Protein AF-A0A4U0WT32-F1 (afdb_monomer_lite)

Organism: NCBI:txid331657

Secondary structure (DSSP, 8-state):
------PPP-GGGHHHHHHHHHHHHH-TTS---HHHHHHHHHHHHHH-STTHHHHHHHHHHT-SS---SHHHHHHHTSGGG-HHHHHTS-HHHHHHHHHHHHHHHHHHHHTT-HHHHHHHHHHHHHH-TTTTT-S-----------------SSTTTHHHHHHHHHHHHHHTTS--

Sequence (176 aa):
MPKELAQPFLPGCYAGGMYLTRQLTQEASHSRNPALFDHFVASVPAWTTSKVDLTKARLLCYHPTNPTAGPALTYLRSPKVSPEAIKALSIKDRRQLAQLCLGTASLLVAQEKYEDATWTLEFARDRFPEDLGLVRPVLSTGGNERPERRSSAKEAGLAEDEELNNLRLLDGLSLG

Radius of gyration: 26.21 Å; chains: 1; bounding box: 62×66×56 Å

Foldseek 3Di:
DDPPPPQAADQVCQVVLVVVLVCLQPCLDDDDDLVVLVVSLVCQVNHDPPCNLVSNQSSQCSRNPHRDNVSVLVVCPDPCPDLVNLVPDDPVVNLSNLVSLVSSLVSCVVVVVNVSSVVSVVSSCVRPVVSVVVDPPPPPPPDPDDDDDDDPDPPPPPVVVVVVVVVVVVVVPPDD

pLDDT: mean 78.62, std 18.79, range [36.38, 97.5]

Structure (mmCIF, N/CA/C/O backbone):
data_AF-A0A4U0WT32-F1
#
_entry.id   AF-A0A4U0WT32-F1
#
loop_
_atom_site.group_PDB
_atom_site.id
_atom_site.type_symbol
_atom_site.label_atom_id
_atom_site.label_alt_id
_atom_site.label_comp_id
_atom_site.label_asym_id
_atom_site.label_entity_id
_atom_site.label_seq_id
_atom_site.pdbx_PDB_ins_code
_atom_site.Cartn_x
_atom_site.Cartn_y
_atom_site.Cartn_z
_atom_site.occupancy
_atom_site.B_iso_or_equiv
_atom_site.auth_seq_id
_atom_site.auth_comp_id
_atom_site.auth_asym_id
_atom_site.auth_atom_id
_atom_site.pdbx_PDB_model_num
ATOM 1 N N . MET A 1 1 ? 23.653 -21.763 -13.438 1.00 37.53 1 MET A N 1
ATOM 2 C CA . MET A 1 1 ? 23.364 -20.665 -12.493 1.00 37.53 1 MET A CA 1
ATOM 3 C C . MET A 1 1 ? 23.381 -19.357 -13.276 1.00 37.53 1 MET A C 1
ATOM 5 O O . MET A 1 1 ? 24.475 -18.867 -13.544 1.00 37.53 1 MET A O 1
ATOM 9 N N . PRO A 1 2 ? 22.244 -18.835 -13.766 1.00 43.81 2 PRO A N 1
ATOM 10 C CA . PRO A 1 2 ? 22.259 -17.540 -14.432 1.00 43.81 2 PRO A CA 1
ATOM 11 C C . PRO A 1 2 ? 22.506 -16.455 -13.378 1.00 43.81 2 PRO A C 1
ATOM 13 O O . PRO A 1 2 ? 21.836 -16.417 -12.350 1.00 43.81 2 PRO A O 1
ATOM 16 N N . LYS A 1 3 ? 23.517 -15.615 -13.617 1.00 40.00 3 LYS A N 1
ATOM 17 C CA . LYS A 1 3 ? 23.764 -14.404 -12.832 1.00 40.00 3 LYS A CA 1
ATOM 18 C C . LYS A 1 3 ? 22.562 -13.488 -13.030 1.00 40.00 3 LYS A C 1
ATOM 20 O O . LYS A 1 3 ? 22.335 -13.012 -14.139 1.00 40.00 3 LYS A O 1
ATOM 25 N N . GLU A 1 4 ? 21.796 -13.281 -11.969 1.00 43.56 4 GLU A N 1
ATOM 26 C CA . GLU A 1 4 ? 20.757 -12.263 -11.910 1.00 43.56 4 GLU A CA 1
ATOM 27 C C . GLU A 1 4 ? 21.459 -10.908 -12.082 1.00 43.56 4 GLU A C 1
ATOM 29 O O . GLU A 1 4 ? 22.156 -10.424 -11.190 1.00 43.56 4 GLU A O 1
ATOM 34 N N . LEU A 1 5 ? 21.408 -10.363 -13.300 1.00 47.00 5 LEU A N 1
ATOM 35 C CA . LEU A 1 5 ? 21.928 -9.037 -13.607 1.00 47.00 5 LEU A CA 1
ATOM 36 C C . LEU A 1 5 ? 21.091 -8.047 -12.800 1.00 47.00 5 LEU A C 1
ATOM 38 O O . LEU A 1 5 ? 19.961 -7.737 -13.175 1.00 47.00 5 LEU A O 1
ATOM 42 N N . ALA A 1 6 ? 21.636 -7.594 -11.670 1.00 55.03 6 ALA A N 1
ATOM 43 C CA . ALA A 1 6 ? 21.052 -6.521 -10.884 1.00 55.03 6 ALA A CA 1
ATOM 44 C C . ALA A 1 6 ? 20.794 -5.336 -11.823 1.00 55.03 6 ALA A C 1
ATOM 46 O O . ALA A 1 6 ? 21.728 -4.790 -12.417 1.00 55.03 6 ALA A O 1
ATOM 47 N N . GLN A 1 7 ? 19.519 -4.998 -12.022 1.00 59.22 7 GLN A N 1
ATOM 48 C CA . GLN A 1 7 ? 19.139 -3.898 -12.900 1.00 59.22 7 GLN A CA 1
ATOM 49 C C . GLN A 1 7 ? 19.788 -2.605 -12.382 1.00 59.22 7 GLN A C 1
ATOM 51 O O . GLN A 1 7 ? 19.712 -2.336 -11.178 1.00 59.22 7 GLN A O 1
ATOM 56 N N . PRO A 1 8 ? 20.441 -1.810 -13.247 1.00 67.50 8 PRO A N 1
ATOM 57 C CA . PRO A 1 8 ? 21.072 -0.571 -12.819 1.00 67.50 8 PRO A CA 1
ATOM 58 C C . PRO A 1 8 ? 20.010 0.395 -12.286 1.00 67.50 8 PRO A C 1
ATOM 60 O O . PRO A 1 8 ? 18.945 0.556 -12.882 1.00 67.50 8 PRO A O 1
ATOM 63 N N . PHE A 1 9 ? 20.308 1.048 -11.163 1.00 69.00 9 PHE A N 1
ATOM 64 C CA . PHE A 1 9 ? 19.452 2.097 -10.625 1.00 69.00 9 PHE A CA 1
ATOM 65 C C . PHE A 1 9 ? 19.523 3.343 -11.525 1.00 69.00 9 PHE A C 1
ATOM 67 O O . PHE A 1 9 ? 20.593 3.914 -11.732 1.00 69.00 9 PHE A O 1
ATOM 74 N N . LEU A 1 10 ? 18.377 3.762 -12.056 1.00 72.25 10 LEU A N 1
ATOM 75 C CA . LEU A 1 10 ? 18.173 4.894 -12.954 1.00 72.25 10 LEU A CA 1
ATOM 76 C C . LEU A 1 10 ? 17.341 5.975 -12.235 1.00 72.25 10 LEU A C 1
ATOM 78 O O . LEU A 1 10 ? 16.118 6.040 -12.401 1.00 72.25 10 LEU A O 1
ATOM 82 N N . PRO A 1 11 ? 17.971 6.861 -11.440 1.00 62.91 11 PRO A N 1
ATOM 83 C CA . PRO A 1 11 ? 17.259 7.870 -10.649 1.00 62.91 11 PRO A CA 1
ATOM 84 C C . PRO A 1 11 ? 16.442 8.850 -11.504 1.00 62.91 11 PRO A C 1
ATOM 86 O O . PRO A 1 11 ? 15.417 9.357 -11.047 1.00 62.91 11 PRO A O 1
ATOM 89 N N . GLY A 1 12 ? 16.839 9.071 -12.765 1.00 76.38 12 GLY A N 1
ATOM 90 C CA . GLY A 1 12 ? 16.110 9.921 -13.714 1.00 76.38 12 GLY A CA 1
ATOM 91 C C . GLY A 1 12 ? 14.697 9.425 -14.048 1.00 76.38 12 GLY A C 1
ATOM 92 O O . GLY A 1 12 ? 13.872 10.198 -14.526 1.00 76.38 12 GLY A O 1
ATOM 93 N N . CYS A 1 13 ? 14.383 8.161 -13.753 1.00 83.06 13 CYS A N 1
ATOM 94 C CA . CYS A 1 13 ? 13.086 7.559 -14.046 1.00 83.06 13 CYS A CA 1
ATOM 95 C C . CYS A 1 13 ? 12.101 7.610 -12.866 1.00 83.06 13 CYS A C 1
ATOM 97 O O . CYS A 1 13 ? 10.947 7.222 -13.039 1.00 83.06 13 CYS A O 1
ATOM 99 N N . TYR A 1 14 ? 12.501 8.110 -11.686 1.00 87.25 14 TYR A N 1
ATOM 100 C CA . TYR A 1 14 ? 11.659 8.087 -10.479 1.00 87.25 14 TYR A CA 1
ATOM 101 C C . TYR A 1 14 ? 10.303 8.780 -10.679 1.00 87.25 14 TYR A C 1
ATOM 103 O O . TYR A 1 14 ? 9.257 8.216 -10.358 1.00 87.25 14 TYR A O 1
ATOM 111 N N . ALA A 1 15 ? 10.300 9.995 -11.239 1.00 86.31 15 ALA A N 1
ATOM 112 C CA . ALA A 1 15 ? 9.069 10.753 -11.458 1.00 86.31 15 ALA A CA 1
ATOM 113 C C . ALA A 1 15 ? 8.119 10.032 -12.430 1.00 86.31 15 ALA A C 1
ATOM 115 O O . ALA A 1 15 ? 6.920 9.943 -12.161 1.00 86.31 15 ALA A O 1
ATOM 116 N N . GLY A 1 16 ? 8.666 9.463 -13.510 1.00 88.62 16 GLY A N 1
ATOM 117 C CA . GLY A 1 16 ? 7.912 8.664 -14.476 1.00 88.62 16 GLY A CA 1
ATOM 118 C C . GLY A 1 16 ? 7.340 7.390 -13.854 1.00 88.62 16 GLY A C 1
ATOM 119 O O . GLY A 1 16 ? 6.152 7.115 -14.003 1.00 88.62 16 GLY A O 1
ATOM 120 N N . GLY A 1 17 ? 8.141 6.659 -13.075 1.00 88.88 17 GLY A N 1
ATOM 121 C CA . GLY A 1 17 ? 7.694 5.464 -12.356 1.00 88.88 17 GLY A CA 1
ATOM 122 C C . GLY A 1 17 ? 6.575 5.761 -11.353 1.00 88.88 17 GLY A C 1
ATOM 123 O O . GLY A 1 17 ? 5.557 5.066 -11.316 1.00 88.88 17 GLY A O 1
ATOM 124 N N . MET A 1 18 ? 6.692 6.850 -10.591 1.00 88.94 18 MET A N 1
ATOM 125 C CA . MET A 1 18 ? 5.638 7.283 -9.668 1.00 88.94 18 MET A CA 1
ATOM 126 C C . MET A 1 18 ? 4.366 7.729 -10.397 1.00 88.94 18 MET A C 1
ATOM 128 O O . MET A 1 18 ? 3.262 7.430 -9.934 1.00 88.94 18 MET A O 1
ATOM 132 N N . TYR A 1 19 ? 4.503 8.424 -11.530 1.00 89.00 19 TYR A N 1
ATOM 133 C CA . TYR A 1 19 ? 3.375 8.823 -12.369 1.00 89.00 19 TYR A CA 1
ATOM 134 C C . TYR A 1 19 ? 2.625 7.600 -12.908 1.00 89.00 19 TYR A C 1
ATOM 136 O O . TYR A 1 19 ? 1.417 7.490 -12.704 1.00 89.00 19 TYR A O 1
ATOM 144 N N . LEU A 1 20 ? 3.339 6.641 -13.503 1.00 88.88 20 LEU A N 1
ATOM 145 C CA . LEU A 1 20 ? 2.748 5.405 -14.019 1.00 88.88 20 LEU A CA 1
ATOM 146 C C . LEU A 1 20 ? 2.096 4.584 -12.907 1.00 88.88 20 LEU A C 1
ATOM 148 O O . LEU A 1 20 ? 0.970 4.129 -13.070 1.00 88.88 20 LEU A O 1
ATOM 152 N N . THR A 1 21 ? 2.736 4.468 -11.741 1.00 89.75 21 THR A N 1
ATOM 153 C CA . THR A 1 21 ? 2.139 3.792 -10.578 1.00 89.75 21 THR A CA 1
ATOM 154 C C . THR A 1 21 ? 0.812 4.433 -10.181 1.00 89.75 21 THR A C 1
ATOM 156 O O . THR A 1 21 ? -0.162 3.736 -9.896 1.00 89.75 21 THR A O 1
ATOM 159 N N . ARG A 1 22 ? 0.745 5.769 -10.170 1.00 87.38 22 ARG A N 1
ATOM 160 C CA . ARG A 1 22 ? -0.495 6.490 -9.876 1.00 87.38 22 ARG A CA 1
ATOM 161 C C . ARG A 1 22 ? -1.565 6.194 -10.926 1.00 87.38 22 ARG A C 1
ATOM 163 O O . ARG A 1 22 ? -2.668 5.833 -10.534 1.00 87.38 22 ARG A O 1
ATOM 170 N N . GLN A 1 23 ? -1.233 6.283 -12.211 1.00 87.38 23 GLN A N 1
ATOM 171 C CA . GLN A 1 23 ? -2.184 6.017 -13.294 1.00 87.38 23 GLN A CA 1
ATOM 172 C C . GLN A 1 23 ? -2.728 4.587 -13.241 1.00 87.38 23 GLN A C 1
ATOM 174 O O . GLN A 1 23 ? -3.937 4.364 -13.194 1.00 87.38 23 GLN A O 1
ATOM 179 N N . LEU A 1 24 ? -1.833 3.610 -13.096 1.00 86.75 24 LEU A N 1
ATOM 180 C CA . LEU A 1 24 ? -2.180 2.192 -13.015 1.00 86.75 24 LEU A CA 1
ATOM 181 C C . LEU A 1 24 ? -3.034 1.834 -11.788 1.00 86.75 24 LEU A C 1
ATOM 183 O O . LEU A 1 24 ? -3.708 0.806 -11.784 1.00 86.75 24 LEU A O 1
ATOM 187 N N . THR A 1 25 ? -3.043 2.667 -10.750 1.00 83.62 25 THR A N 1
ATOM 188 C CA . THR A 1 25 ? -3.803 2.401 -9.515 1.00 83.62 25 THR A CA 1
ATOM 189 C C . THR A 1 25 ? -5.063 3.257 -9.384 1.00 83.62 25 THR A C 1
ATOM 191 O O . THR A 1 25 ? -5.880 2.979 -8.514 1.00 83.62 25 THR A O 1
ATOM 194 N N . GLN A 1 26 ? -5.243 4.280 -10.229 1.00 79.12 26 GLN A N 1
ATOM 195 C CA . GLN A 1 26 ? -6.429 5.149 -10.234 1.00 79.12 26 GLN A CA 1
ATOM 196 C C . GLN A 1 26 ? -7.387 4.836 -11.390 1.00 79.12 26 GLN A C 1
ATOM 198 O O . GLN A 1 26 ? -8.597 4.909 -11.206 1.00 79.12 26 GLN A O 1
ATOM 203 N N . GLU A 1 27 ? -6.879 4.449 -12.561 1.00 68.50 27 GLU A N 1
ATOM 204 C CA . GLU A 1 27 ? -7.710 4.263 -13.755 1.00 68.50 27 GLU A CA 1
ATOM 205 C C . GLU A 1 27 ? -8.024 2.786 -14.013 1.00 68.50 27 GLU A C 1
ATOM 207 O O . GLU A 1 27 ? -7.357 2.141 -14.818 1.00 68.50 27 GLU A O 1
ATOM 212 N N . ALA A 1 28 ? -9.041 2.222 -13.361 1.00 58.53 28 ALA A N 1
ATOM 213 C CA . ALA A 1 28 ? -9.418 0.805 -13.499 1.00 58.53 28 ALA A CA 1
ATOM 214 C C . ALA A 1 28 ? -9.850 0.366 -14.925 1.00 58.53 28 ALA A C 1
ATOM 216 O O . ALA A 1 28 ? -10.087 -0.816 -15.153 1.00 58.53 28 ALA A O 1
ATOM 217 N N . SER A 1 29 ? -9.940 1.290 -15.886 1.00 54.19 29 SER A N 1
ATOM 218 C CA . SER A 1 29 ? -10.836 1.165 -17.045 1.00 54.19 29 SER A CA 1
ATOM 219 C C . SER A 1 29 ? -10.173 0.864 -18.395 1.00 54.19 29 SER A C 1
ATOM 221 O O . SER A 1 29 ? -10.874 0.791 -19.400 1.00 54.19 29 SER A O 1
ATOM 223 N N . HIS A 1 30 ? -8.851 0.697 -18.467 1.00 58.91 30 HIS A N 1
ATOM 224 C CA . HIS A 1 30 ? -8.161 0.477 -19.746 1.00 58.91 30 HIS A CA 1
ATOM 225 C C . HIS A 1 30 ? -7.730 -0.981 -19.918 1.00 58.91 30 HIS A C 1
ATOM 227 O O . HIS A 1 30 ? -7.259 -1.605 -18.965 1.00 58.91 30 HIS A O 1
ATOM 233 N N . SER A 1 31 ? -7.837 -1.517 -21.142 1.00 59.44 31 SER A N 1
ATOM 234 C CA . SER A 1 31 ? -7.266 -2.824 -21.482 1.00 59.44 31 SER A CA 1
ATOM 235 C C . SER A 1 31 ? -5.748 -2.759 -21.307 1.00 59.44 31 SER A C 1
ATOM 237 O O . SER A 1 31 ? -5.022 -2.221 -22.145 1.00 59.44 31 SER A O 1
ATOM 239 N N . ARG A 1 32 ? -5.256 -3.256 -20.177 1.00 76.06 32 ARG A N 1
ATOM 240 C CA . ARG A 1 32 ? -3.829 -3.265 -19.861 1.00 76.06 32 ARG A CA 1
ATOM 241 C C . ARG A 1 32 ? -3.235 -4.565 -20.356 1.00 76.06 32 ARG A C 1
ATOM 243 O O . ARG A 1 32 ? -3.734 -5.634 -20.019 1.00 76.06 32 ARG A O 1
ATOM 250 N N . ASN A 1 33 ? -2.146 -4.472 -21.108 1.00 86.38 33 ASN A N 1
ATOM 251 C CA . ASN A 1 33 ? -1.347 -5.640 -21.444 1.00 86.38 33 ASN A CA 1
ATOM 252 C C . ASN A 1 33 ? -0.703 -6.191 -20.148 1.00 86.38 33 ASN A C 1
ATOM 254 O O . ASN A 1 33 ? 0.122 -5.483 -19.560 1.00 86.38 33 ASN A O 1
ATOM 258 N N . PRO A 1 34 ? -1.047 -7.415 -19.698 1.00 88.62 34 PRO A N 1
ATOM 259 C CA . PRO A 1 34 ? -0.519 -7.974 -18.452 1.00 88.62 34 PRO A CA 1
ATOM 260 C C . PRO A 1 34 ? 1.007 -8.104 -18.460 1.00 88.62 34 PRO A C 1
ATOM 262 O O . PRO A 1 34 ? 1.649 -7.774 -17.471 1.00 88.62 34 PRO A O 1
ATOM 265 N N . ALA A 1 35 ? 1.610 -8.446 -19.602 1.00 90.31 35 ALA A N 1
ATOM 266 C CA . ALA A 1 35 ? 3.062 -8.587 -19.709 1.00 90.31 35 ALA A CA 1
ATOM 267 C C . ALA A 1 35 ? 3.798 -7.252 -19.498 1.00 90.31 35 ALA A C 1
ATOM 269 O O . ALA A 1 35 ? 4.839 -7.209 -18.846 1.00 90.31 35 ALA A O 1
ATOM 270 N N . LEU A 1 36 ? 3.249 -6.137 -20.003 1.00 89.88 36 LEU A N 1
ATOM 271 C CA . LEU A 1 36 ? 3.817 -4.806 -19.748 1.00 89.88 36 LEU A CA 1
ATOM 272 C C . LEU A 1 36 ? 3.679 -4.406 -18.278 1.00 89.88 36 LEU A C 1
ATOM 274 O O . LEU A 1 36 ? 4.569 -3.753 -17.733 1.00 89.88 36 LEU A O 1
ATOM 278 N N . PHE A 1 37 ? 2.583 -4.809 -17.636 1.00 91.38 37 PHE A N 1
ATOM 279 C CA . PHE A 1 37 ? 2.378 -4.581 -16.213 1.00 91.38 37 PHE A CA 1
ATOM 280 C C . PHE A 1 37 ? 3.414 -5.341 -15.379 1.00 91.38 37 PHE A C 1
ATOM 282 O O . PHE A 1 37 ? 4.082 -4.735 -14.544 1.00 91.38 37 PHE A O 1
ATOM 289 N N . ASP A 1 38 ? 3.608 -6.630 -15.655 1.00 92.31 38 ASP A N 1
ATOM 290 C CA . ASP A 1 38 ? 4.598 -7.468 -14.976 1.00 92.31 38 ASP A CA 1
ATOM 291 C C . ASP A 1 38 ? 6.021 -6.931 -15.160 1.00 92.31 38 ASP A C 1
ATOM 293 O O . ASP A 1 38 ? 6.775 -6.802 -14.191 1.00 92.31 38 ASP A O 1
ATOM 297 N N . HIS A 1 39 ? 6.376 -6.520 -16.382 1.00 92.62 39 HIS A N 1
ATOM 298 C CA . HIS A 1 39 ? 7.652 -5.854 -16.643 1.00 92.62 39 HIS A CA 1
ATOM 299 C C . HIS A 1 39 ? 7.800 -4.555 -15.849 1.00 92.62 39 HIS A C 1
ATOM 301 O O . HIS A 1 39 ? 8.867 -4.292 -15.287 1.00 92.62 39 HIS A O 1
ATOM 307 N N . PHE A 1 40 ? 6.739 -3.753 -15.753 1.00 92.56 40 PHE A N 1
ATOM 308 C CA . PHE A 1 40 ? 6.768 -2.532 -14.960 1.00 92.56 40 PHE A CA 1
ATOM 309 C C . PHE A 1 40 ? 6.954 -2.826 -13.464 1.00 92.56 40 PHE A C 1
ATOM 311 O O . PHE A 1 40 ? 7.815 -2.212 -12.831 1.00 92.56 40 PHE A O 1
ATOM 318 N N . VAL A 1 41 ? 6.242 -3.811 -12.906 1.00 93.31 41 VAL A N 1
ATOM 319 C CA . VAL A 1 41 ? 6.419 -4.268 -11.515 1.00 93.31 41 VAL A CA 1
ATOM 320 C C . VAL A 1 41 ? 7.853 -4.750 -11.270 1.00 93.31 41 VAL A C 1
ATOM 322 O O . VAL A 1 41 ? 8.457 -4.410 -10.247 1.00 93.31 41 VAL A O 1
ATOM 325 N N . ALA A 1 42 ? 8.430 -5.502 -12.211 1.00 93.56 42 ALA A N 1
ATOM 326 C CA . ALA A 1 42 ? 9.811 -5.970 -12.132 1.00 93.56 42 ALA A CA 1
ATOM 327 C C . ALA A 1 42 ? 10.826 -4.816 -12.174 1.00 93.56 42 ALA A C 1
ATOM 329 O O . ALA A 1 42 ? 11.848 -4.896 -11.498 1.00 93.56 42 ALA A O 1
ATOM 330 N N . SER A 1 43 ? 10.521 -3.731 -12.897 1.00 93.12 43 SER A N 1
ATOM 331 C CA . SER A 1 43 ? 11.387 -2.548 -13.021 1.00 93.12 43 SER A CA 1
ATOM 332 C C . SER A 1 43 ? 11.417 -1.642 -11.786 1.00 93.12 43 SER A C 1
ATOM 334 O O . SER A 1 43 ? 12.287 -0.782 -11.693 1.00 93.12 43 SER A O 1
ATOM 336 N N . VAL A 1 44 ? 10.496 -1.807 -10.826 1.00 93.56 44 VAL A N 1
ATOM 337 C CA . VAL A 1 44 ? 10.392 -0.939 -9.633 1.00 93.56 44 VAL A CA 1
ATOM 338 C C . VAL A 1 44 ? 11.735 -0.712 -8.913 1.00 93.56 44 VAL A C 1
ATOM 340 O O . VAL A 1 44 ? 12.063 0.447 -8.648 1.00 93.56 44 VAL A O 1
ATOM 343 N N . PRO A 1 45 ? 12.552 -1.748 -8.625 1.00 93.06 45 PRO A N 1
ATOM 344 C CA . PRO A 1 45 ? 13.845 -1.565 -7.960 1.00 93.06 45 PRO A CA 1
ATOM 345 C C . PRO A 1 45 ? 14.843 -0.725 -8.768 1.00 93.06 45 PRO A C 1
ATOM 347 O O . PRO A 1 45 ? 15.761 -0.148 -8.193 1.00 93.06 45 PRO A O 1
ATOM 350 N N . ALA A 1 46 ? 14.666 -0.634 -10.090 1.00 89.62 46 ALA A N 1
ATOM 351 C CA . ALA A 1 46 ? 15.542 0.143 -10.954 1.00 89.62 46 ALA A CA 1
ATOM 352 C C . ALA A 1 46 ? 15.303 1.653 -10.826 1.00 89.62 46 ALA A C 1
ATOM 354 O O . ALA A 1 46 ? 16.197 2.422 -11.139 1.00 89.62 46 ALA A O 1
ATOM 355 N N . TRP A 1 47 ? 14.141 2.121 -10.360 1.00 88.69 47 TRP A N 1
ATOM 356 C CA . TRP A 1 47 ? 13.844 3.563 -10.303 1.00 88.69 47 TRP A CA 1
ATOM 357 C C . TRP A 1 47 ? 13.435 4.074 -8.919 1.00 88.69 47 TRP A C 1
ATOM 359 O O . TRP A 1 47 ? 13.348 5.285 -8.715 1.00 88.69 47 TRP A O 1
ATOM 369 N N . THR A 1 48 ? 13.238 3.196 -7.933 1.00 88.19 48 THR A N 1
ATOM 370 C CA . THR A 1 48 ? 13.100 3.578 -6.522 1.00 88.19 48 THR A CA 1
ATOM 371 C C . THR A 1 48 ? 13.812 2.578 -5.619 1.00 88.19 48 THR A C 1
ATOM 373 O O . THR A 1 48 ? 13.776 1.382 -5.870 1.00 88.19 48 THR A O 1
ATOM 376 N N . THR A 1 49 ? 14.452 3.061 -4.555 1.00 86.69 49 THR A N 1
ATOM 377 C CA . THR A 1 49 ? 15.128 2.226 -3.546 1.00 86.69 49 THR A CA 1
ATOM 378 C C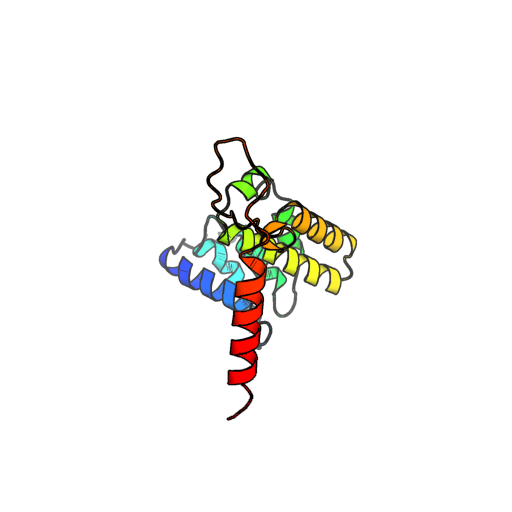 . THR A 1 49 ? 14.353 2.199 -2.231 1.00 86.69 49 THR A C 1
ATOM 380 O O . THR A 1 49 ? 14.170 1.144 -1.633 1.00 86.69 49 THR A O 1
ATOM 383 N N . SER A 1 50 ? 13.831 3.345 -1.790 1.00 84.44 50 SER A N 1
ATOM 384 C CA . SER A 1 50 ? 13.144 3.482 -0.499 1.00 84.44 50 SER A CA 1
ATOM 385 C C . SER A 1 50 ? 11.692 3.000 -0.503 1.00 84.44 50 SER A C 1
ATOM 387 O O . SER A 1 50 ? 11.160 2.663 0.553 1.00 84.44 50 SER A O 1
ATOM 389 N N . LYS A 1 51 ? 11.036 2.951 -1.671 1.00 86.38 51 LYS A N 1
ATOM 390 C CA . LYS A 1 51 ? 9.599 2.644 -1.793 1.00 86.38 51 LYS A CA 1
ATOM 391 C C . LYS A 1 51 ? 9.306 1.374 -2.588 1.00 86.38 51 LYS A C 1
ATOM 393 O O . LYS A 1 51 ? 8.165 1.194 -3.007 1.00 86.38 51 LYS A O 1
ATOM 398 N N . VAL A 1 52 ? 10.294 0.500 -2.794 1.00 91.06 52 VAL A N 1
ATOM 399 C CA . VAL A 1 52 ? 10.140 -0.715 -3.618 1.00 91.06 52 VAL A CA 1
ATOM 400 C C . VAL A 1 52 ? 8.968 -1.566 -3.145 1.00 91.06 52 VAL A C 1
ATOM 402 O O . VAL A 1 52 ? 8.044 -1.808 -3.918 1.00 91.06 52 VAL A O 1
ATOM 405 N N . ASP A 1 53 ? 8.977 -1.963 -1.873 1.00 92.06 53 ASP A N 1
ATOM 406 C CA . ASP A 1 53 ? 7.972 -2.881 -1.328 1.00 92.06 53 ASP A CA 1
ATOM 407 C C . ASP A 1 53 ? 6.572 -2.263 -1.365 1.00 92.06 53 ASP A C 1
ATOM 409 O O . ASP A 1 53 ? 5.631 -2.896 -1.832 1.00 92.06 53 ASP A O 1
ATOM 413 N N . LEU A 1 54 ? 6.455 -0.993 -0.959 1.00 91.25 54 LEU A N 1
ATOM 414 C CA . LEU A 1 54 ? 5.197 -0.245 -0.990 1.00 91.25 54 LEU A CA 1
ATOM 415 C C . LEU A 1 54 ? 4.637 -0.140 -2.414 1.00 91.25 54 LEU A C 1
ATOM 417 O O . LEU A 1 54 ? 3.449 -0.357 -2.646 1.00 91.25 54 LEU A O 1
ATOM 421 N N . THR A 1 55 ? 5.496 0.202 -3.373 1.00 92.12 55 THR A N 1
ATOM 422 C CA . THR A 1 55 ? 5.116 0.385 -4.776 1.00 92.12 55 THR A CA 1
ATOM 423 C C . THR A 1 55 ? 4.677 -0.939 -5.387 1.00 92.12 55 THR A C 1
ATOM 425 O O . THR A 1 55 ? 3.617 -0.998 -6.006 1.00 92.12 55 THR A O 1
ATOM 428 N N . LYS A 1 56 ? 5.444 -2.015 -5.171 1.00 94.00 56 LYS A N 1
ATOM 429 C CA . LYS A 1 56 ? 5.089 -3.356 -5.650 1.00 94.00 56 LYS A CA 1
ATOM 430 C C . LYS A 1 56 ? 3.792 -3.851 -5.020 1.00 94.00 56 LYS A C 1
ATOM 432 O O . LYS A 1 56 ? 2.919 -4.308 -5.750 1.00 94.00 56 LYS A O 1
ATOM 437 N N . ALA A 1 57 ? 3.635 -3.706 -3.703 1.00 93.62 57 ALA A N 1
ATOM 438 C CA . ALA A 1 57 ? 2.409 -4.062 -2.996 1.00 93.62 57 ALA A CA 1
ATOM 439 C C . ALA A 1 57 ? 1.190 -3.360 -3.597 1.00 93.62 57 ALA A C 1
ATOM 441 O O . ALA A 1 57 ? 0.192 -4.000 -3.917 1.00 93.62 57 ALA A O 1
ATOM 442 N N . ARG A 1 58 ? 1.305 -2.050 -3.825 1.00 92.06 58 ARG A N 1
ATOM 443 C CA . ARG A 1 58 ? 0.241 -1.260 -4.434 1.00 92.06 58 ARG A CA 1
ATOM 444 C C . ARG A 1 58 ? -0.056 -1.707 -5.862 1.00 92.06 58 ARG A C 1
ATOM 446 O O . ARG A 1 58 ? -1.220 -1.861 -6.191 1.00 92.06 58 ARG A O 1
ATOM 453 N N . LEU A 1 59 ? 0.951 -1.921 -6.708 1.00 92.62 59 LEU A N 1
ATOM 454 C CA . LEU A 1 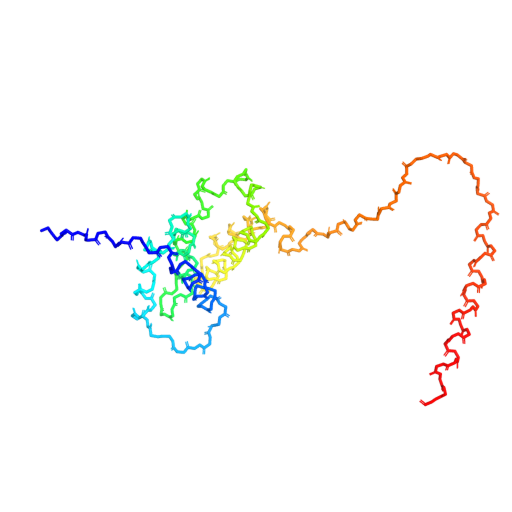59 ? 0.732 -2.365 -8.088 1.00 92.62 59 LEU A CA 1
ATOM 455 C C . LEU A 1 59 ? 0.039 -3.732 -8.135 1.00 92.62 59 LEU A C 1
ATOM 457 O O . LEU A 1 59 ? -0.942 -3.895 -8.852 1.00 92.62 59 LEU A O 1
ATOM 461 N N . LEU A 1 60 ? 0.491 -4.691 -7.332 1.00 93.44 60 LEU A N 1
ATOM 462 C CA . LEU A 1 60 ? -0.038 -6.055 -7.353 1.00 93.44 60 LEU A CA 1
ATOM 463 C C . LEU A 1 60 ? -1.506 -6.148 -6.898 1.00 93.44 60 LEU A C 1
ATOM 465 O O . LEU A 1 60 ? -2.232 -7.006 -7.399 1.00 93.44 60 LEU A O 1
ATOM 469 N N . CYS A 1 61 ? -1.990 -5.223 -6.060 1.00 91.75 61 CYS A N 1
ATOM 470 C CA . CYS A 1 61 ? -3.421 -5.121 -5.744 1.00 91.75 61 CYS A CA 1
ATOM 471 C C . CYS A 1 61 ? -4.289 -4.748 -6.962 1.00 91.75 61 CYS A C 1
ATOM 473 O O . CYS A 1 61 ? -5.466 -5.091 -6.996 1.00 91.75 61 CYS A O 1
ATOM 475 N N . TYR A 1 62 ? -3.725 -4.061 -7.961 1.00 89.69 62 TYR A N 1
ATOM 476 C CA . TYR A 1 62 ? -4.428 -3.585 -9.164 1.00 89.69 62 TYR A CA 1
ATOM 477 C C . TYR A 1 62 ? -3.966 -4.303 -10.440 1.00 89.69 62 TYR A C 1
ATOM 479 O O . TYR A 1 62 ? -4.110 -3.775 -11.550 1.00 89.69 62 TYR A O 1
ATOM 487 N N . HIS A 1 63 ? -3.377 -5.491 -10.292 1.00 90.31 63 HIS A N 1
ATOM 488 C CA . HIS A 1 63 ? -2.947 -6.294 -11.426 1.00 90.31 63 HIS A CA 1
ATOM 489 C C . HIS A 1 63 ? -4.157 -6.655 -12.318 1.00 90.31 63 HIS A C 1
ATOM 491 O O . HIS A 1 63 ? -5.187 -7.072 -11.789 1.00 90.31 63 HIS A O 1
ATOM 497 N N . PRO A 1 64 ? -4.059 -6.533 -13.659 1.00 87.75 64 PRO A N 1
ATOM 498 C CA . PRO A 1 64 ? -5.212 -6.668 -14.556 1.00 87.75 64 PRO A CA 1
ATOM 499 C C . PRO A 1 64 ? -5.843 -8.067 -14.601 1.00 87.75 64 PRO A C 1
ATOM 501 O O . PRO A 1 64 ? -7.051 -8.171 -14.764 1.00 87.75 64 PRO A O 1
ATOM 504 N N . THR A 1 65 ? -5.049 -9.136 -14.483 1.00 88.00 65 THR A N 1
ATOM 505 C CA . THR A 1 65 ? -5.562 -10.523 -14.514 1.00 88.00 65 THR A CA 1
ATOM 506 C C . THR A 1 65 ? -5.591 -11.183 -13.139 1.00 88.00 65 THR A C 1
ATOM 508 O O . THR A 1 65 ? -6.602 -11.760 -12.762 1.00 88.00 65 THR A O 1
ATOM 511 N N . ASN A 1 66 ? -4.501 -11.071 -12.376 1.00 89.19 66 ASN A N 1
ATOM 512 C CA . ASN A 1 66 ? -4.339 -11.713 -11.072 1.00 89.19 66 ASN A CA 1
ATOM 513 C C . ASN A 1 66 ? -4.094 -10.696 -9.942 1.00 89.19 66 ASN A C 1
ATOM 515 O O . ASN A 1 66 ? -2.972 -10.614 -9.431 1.00 89.19 66 ASN A O 1
ATOM 519 N N . PRO A 1 67 ? -5.097 -9.896 -9.540 1.00 91.94 67 PRO A N 1
ATOM 520 C CA . PRO A 1 67 ? -4.942 -8.985 -8.411 1.00 91.94 67 PRO A CA 1
ATOM 521 C C . PRO A 1 67 ? -4.678 -9.775 -7.121 1.00 91.94 67 PRO A C 1
ATOM 523 O O . PRO A 1 67 ? -5.379 -10.737 -6.804 1.00 91.94 67 PRO A O 1
ATOM 526 N N . THR A 1 68 ? -3.658 -9.378 -6.357 1.00 94.31 68 THR A N 1
ATOM 527 C CA . THR A 1 68 ? -3.266 -10.074 -5.122 1.00 94.31 68 THR A CA 1
ATOM 528 C C . THR A 1 68 ? -3.005 -9.121 -3.963 1.00 94.31 68 THR A C 1
ATOM 530 O O . THR A 1 68 ? -2.270 -8.145 -4.082 1.00 94.31 68 THR A O 1
ATOM 533 N N . ALA A 1 69 ? -3.600 -9.442 -2.812 1.00 94.56 69 ALA A N 1
ATOM 534 C CA . ALA A 1 69 ? -3.463 -8.685 -1.569 1.00 94.56 69 ALA A CA 1
ATOM 535 C C . ALA A 1 69 ? -2.258 -9.122 -0.717 1.00 94.56 69 ALA A C 1
ATOM 537 O O . ALA A 1 69 ? -1.868 -8.408 0.204 1.00 94.56 69 ALA A O 1
ATOM 538 N N . GLY A 1 70 ? -1.655 -10.283 -1.005 1.00 95.06 70 GLY A N 1
ATOM 539 C CA . GLY A 1 70 ? -0.598 -10.876 -0.173 1.00 95.06 70 GLY A CA 1
ATOM 540 C C . GLY A 1 70 ? 0.581 -9.928 0.088 1.00 95.06 70 GLY A C 1
ATOM 541 O O . GLY A 1 70 ? 0.879 -9.649 1.247 1.00 95.06 70 GLY A O 1
ATOM 542 N N . PRO A 1 71 ? 1.204 -9.352 -0.958 1.00 94.94 71 PRO A N 1
ATOM 543 C CA . PRO A 1 71 ? 2.303 -8.402 -0.796 1.00 94.94 71 PRO A CA 1
ATOM 544 C C . PRO A 1 71 ? 1.928 -7.160 0.024 1.00 94.94 71 PRO A C 1
ATOM 546 O O . PRO A 1 71 ? 2.751 -6.655 0.788 1.00 94.94 71 PRO A O 1
ATOM 549 N N . ALA A 1 72 ? 0.687 -6.680 -0.098 1.00 95.38 72 ALA A N 1
ATOM 550 C CA . ALA A 1 72 ? 0.201 -5.557 0.692 1.00 95.38 72 ALA A CA 1
ATOM 551 C C . ALA A 1 72 ? 0.022 -5.928 2.165 1.00 95.38 72 ALA A C 1
ATOM 553 O O . ALA A 1 72 ? 0.499 -5.191 3.023 1.00 95.38 72 ALA A O 1
ATOM 554 N N . LEU A 1 73 ? -0.554 -7.091 2.473 1.00 95.94 73 LEU A N 1
ATOM 555 C CA . LEU A 1 73 ? -0.650 -7.589 3.848 1.00 95.94 73 LEU A CA 1
ATOM 556 C C . LEU A 1 73 ? 0.730 -7.777 4.485 1.00 95.94 73 LEU A C 1
ATOM 558 O O . LEU A 1 73 ? 0.948 -7.347 5.617 1.00 95.94 73 LEU A O 1
ATOM 562 N N . THR A 1 74 ? 1.686 -8.360 3.756 1.00 95.38 74 THR A N 1
ATOM 563 C CA . THR A 1 74 ? 3.070 -8.497 4.231 1.00 95.38 74 THR A CA 1
ATOM 564 C C . THR A 1 74 ? 3.693 -7.134 4.525 1.00 95.38 74 THR A C 1
ATOM 566 O O . THR A 1 74 ? 4.339 -6.969 5.558 1.00 95.38 74 THR A O 1
ATOM 569 N N . TYR A 1 75 ? 3.476 -6.142 3.656 1.00 94.31 75 TYR A N 1
ATOM 570 C CA . TYR A 1 75 ? 3.977 -4.789 3.873 1.00 94.31 75 TYR A CA 1
ATOM 571 C C . TYR A 1 75 ? 3.329 -4.123 5.095 1.00 94.31 75 TYR A C 1
ATOM 57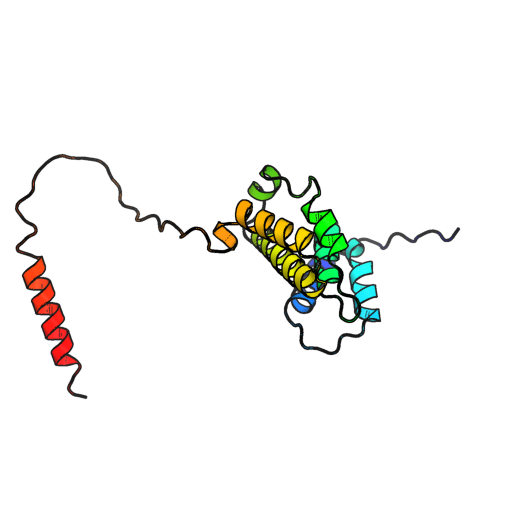3 O O . TYR A 1 75 ? 4.047 -3.602 5.946 1.00 94.31 75 TYR A O 1
ATOM 581 N N . LEU A 1 76 ? 2.000 -4.183 5.227 1.00 94.44 76 LEU A N 1
ATOM 582 C CA . LEU A 1 76 ? 1.249 -3.573 6.333 1.00 94.44 76 LEU A CA 1
ATOM 583 C C . LEU A 1 76 ? 1.578 -4.196 7.696 1.00 94.44 76 LEU A C 1
ATOM 585 O O . LEU A 1 76 ? 1.577 -3.496 8.703 1.00 94.44 76 LEU A O 1
ATOM 589 N N . ARG A 1 77 ? 1.900 -5.494 7.732 1.00 94.50 77 ARG A N 1
ATOM 590 C CA . ARG A 1 77 ? 2.340 -6.203 8.948 1.00 94.50 77 ARG A CA 1
ATOM 591 C C . ARG A 1 77 ? 3.831 -6.025 9.250 1.00 94.50 77 ARG A C 1
ATOM 593 O O . ARG A 1 77 ? 4.309 -6.505 10.275 1.00 94.50 77 ARG A O 1
ATOM 600 N N . SER A 1 78 ? 4.586 -5.376 8.365 1.00 91.88 78 SER A N 1
ATOM 601 C CA . SER A 1 78 ? 6.027 -5.201 8.542 1.00 91.88 78 SER A CA 1
ATOM 602 C C . SER A 1 78 ? 6.347 -4.117 9.584 1.00 91.88 78 SER A C 1
ATOM 604 O O . SER A 1 78 ? 5.597 -3.148 9.731 1.00 91.88 78 SER A O 1
ATOM 606 N N . PRO A 1 79 ? 7.513 -4.191 10.254 1.00 87.31 79 PRO A N 1
ATOM 607 C CA . PRO A 1 79 ? 7.940 -3.165 11.208 1.00 87.31 79 PRO A CA 1
ATOM 608 C C . PRO A 1 79 ? 8.161 -1.788 10.562 1.00 87.31 79 PRO A C 1
ATOM 610 O O . PRO A 1 79 ? 8.225 -0.786 11.267 1.00 87.31 79 PRO A O 1
ATOM 613 N N . LYS A 1 80 ? 8.226 -1.705 9.222 1.00 84.69 80 LYS A N 1
ATOM 614 C CA . LYS A 1 80 ? 8.283 -0.431 8.484 1.00 84.69 80 LYS A CA 1
ATOM 615 C C . LYS A 1 80 ? 7.013 0.406 8.663 1.00 84.69 80 LYS A C 1
ATOM 617 O O . LYS A 1 80 ? 7.030 1.597 8.375 1.00 84.69 80 LYS A O 1
ATOM 622 N N . VAL A 1 81 ? 5.927 -0.218 9.120 1.00 88.06 81 VAL A N 1
ATOM 623 C CA . VAL A 1 81 ? 4.608 0.392 9.296 1.00 88.06 81 VAL A CA 1
ATOM 624 C C . VAL A 1 81 ? 4.222 0.423 10.782 1.00 88.06 81 VAL A C 1
ATOM 626 O O . VAL A 1 81 ? 3.064 0.240 11.156 1.00 88.06 81 VAL A O 1
ATOM 629 N N . SER A 1 82 ? 5.212 0.644 11.655 1.00 89.75 82 SER A N 1
ATOM 630 C CA . SER A 1 82 ? 4.975 0.849 13.085 1.00 89.75 82 SER A CA 1
ATOM 631 C C . SER A 1 82 ? 4.235 2.174 13.349 1.00 89.75 82 SER A C 1
ATOM 633 O O . SER A 1 82 ? 4.286 3.090 12.522 1.00 89.75 82 SER A O 1
ATOM 635 N N . PRO A 1 83 ? 3.567 2.326 14.506 1.00 87.50 83 PRO A N 1
ATOM 636 C CA . PRO A 1 83 ? 2.898 3.575 14.875 1.00 87.50 83 PRO A CA 1
ATOM 637 C C . PRO A 1 83 ? 3.830 4.796 14.821 1.00 87.50 83 PRO A C 1
ATOM 639 O O . PRO A 1 83 ? 3.432 5.871 14.374 1.00 87.50 83 PRO A O 1
ATOM 642 N N . GLU A 1 84 ? 5.073 4.634 15.269 1.00 88.12 84 GLU A N 1
ATOM 643 C CA . GLU A 1 84 ? 6.102 5.676 15.285 1.00 88.12 84 GLU A CA 1
ATOM 644 C C . GLU A 1 84 ? 6.551 6.012 13.864 1.00 88.12 84 GLU A C 1
ATOM 646 O O . GLU A 1 84 ? 6.652 7.188 13.512 1.00 88.12 84 GLU A O 1
ATOM 651 N N . ALA A 1 85 ? 6.749 4.987 13.028 1.00 88.62 85 ALA A N 1
ATOM 652 C CA . ALA A 1 85 ? 7.102 5.168 11.627 1.00 88.62 85 ALA A CA 1
ATOM 653 C C . ALA A 1 85 ? 6.009 5.940 10.877 1.00 88.62 85 ALA A C 1
ATOM 655 O O . ALA A 1 85 ? 6.320 6.882 10.154 1.00 88.62 85 ALA A O 1
ATOM 656 N N . ILE A 1 86 ? 4.732 5.607 11.105 1.00 89.25 86 ILE A N 1
ATOM 657 C CA . ILE A 1 86 ? 3.587 6.297 10.494 1.00 89.25 86 ILE A CA 1
ATOM 658 C C . ILE A 1 86 ? 3.540 7.774 10.899 1.00 89.25 86 ILE A C 1
ATOM 660 O O . ILE A 1 86 ? 3.293 8.626 10.047 1.00 89.25 86 ILE A O 1
ATOM 664 N N . LYS A 1 87 ? 3.798 8.098 12.172 1.00 87.69 87 LYS A N 1
ATOM 665 C CA . LYS A 1 87 ? 3.823 9.491 12.656 1.00 87.69 87 LYS A CA 1
ATOM 666 C C . LYS A 1 87 ? 4.935 10.323 12.017 1.00 87.69 87 LYS A C 1
ATOM 668 O O . LYS A 1 87 ? 4.773 11.529 11.871 1.00 87.69 87 LYS A O 1
ATOM 673 N N . ALA A 1 88 ? 6.043 9.690 11.636 1.00 89.25 88 ALA A N 1
ATOM 674 C CA . ALA A 1 88 ? 7.151 10.348 10.952 1.00 89.25 88 ALA A CA 1
ATOM 675 C C . ALA A 1 88 ? 6.914 10.538 9.439 1.00 89.25 88 ALA A C 1
ATOM 677 O O . ALA A 1 88 ? 7.702 11.217 8.778 1.00 89.25 88 ALA A O 1
ATOM 678 N N . LEU A 1 89 ? 5.857 9.946 8.867 1.00 88.69 89 LEU A N 1
ATOM 679 C CA . LEU A 1 89 ? 5.549 10.083 7.445 1.00 88.69 89 LEU A CA 1
ATOM 680 C C . LEU A 1 89 ? 5.016 11.476 7.106 1.00 88.69 89 LEU A C 1
ATOM 682 O O . LEU A 1 89 ? 4.286 12.108 7.867 1.00 88.69 89 LEU A O 1
ATOM 686 N N . SER A 1 90 ? 5.304 11.915 5.880 1.00 90.06 90 SER A N 1
ATOM 687 C CA . SER A 1 90 ? 4.626 13.074 5.306 1.00 90.06 90 SER A CA 1
ATOM 688 C C . SER A 1 90 ? 3.124 12.799 5.150 1.00 90.06 90 SER A C 1
ATOM 690 O O . SER A 1 90 ? 2.714 11.662 4.908 1.00 90.06 90 SER A O 1
ATOM 692 N N . ILE A 1 91 ? 2.293 13.849 5.182 1.00 88.56 91 ILE A N 1
ATOM 693 C CA . ILE A 1 91 ? 0.836 13.742 4.948 1.00 88.56 91 ILE A CA 1
ATOM 694 C C . ILE A 1 91 ? 0.543 12.993 3.637 1.00 88.56 91 ILE A C 1
ATO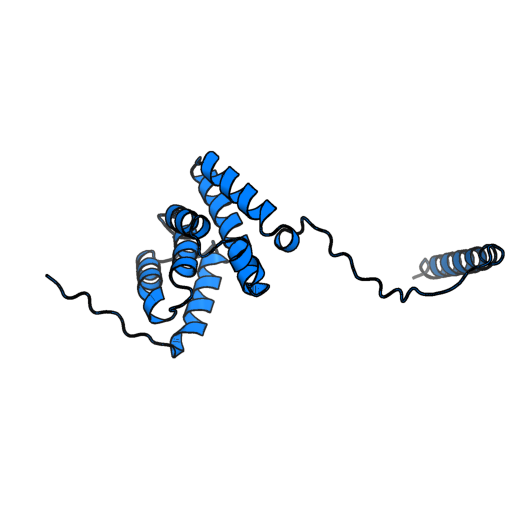M 696 O O . ILE A 1 91 ? -0.376 12.180 3.555 1.00 88.56 91 ILE A O 1
ATOM 700 N N . LYS A 1 92 ? 1.345 13.242 2.595 1.00 87.00 92 LYS A N 1
ATOM 701 C CA . LYS A 1 92 ? 1.196 12.584 1.294 1.00 87.00 92 LYS A CA 1
ATOM 702 C C . LYS A 1 92 ? 1.448 11.079 1.388 1.00 87.00 92 LYS A C 1
ATOM 704 O O . LYS A 1 92 ? 0.660 10.311 0.843 1.00 87.00 92 LYS A O 1
ATOM 709 N N . ASP A 1 93 ? 2.520 10.666 2.055 1.00 87.38 93 ASP A N 1
ATOM 710 C CA . ASP A 1 93 ? 2.868 9.248 2.199 1.00 87.38 93 ASP A CA 1
ATOM 711 C C . ASP A 1 93 ? 1.874 8.520 3.108 1.00 87.38 93 ASP A C 1
ATOM 713 O O . ASP A 1 93 ? 1.441 7.414 2.788 1.00 87.38 93 ASP A O 1
ATOM 717 N N . ARG A 1 94 ? 1.426 9.180 4.182 1.00 90.75 94 ARG A N 1
ATOM 718 C CA . ARG A 1 94 ? 0.382 8.676 5.079 1.00 90.75 94 ARG A CA 1
ATOM 719 C C . ARG A 1 94 ? -0.927 8.413 4.326 1.00 90.75 94 ARG A C 1
ATOM 721 O O . ARG A 1 94 ? -1.478 7.319 4.408 1.00 90.75 94 ARG A O 1
ATOM 728 N N . ARG A 1 95 ? -1.360 9.351 3.473 1.00 89.75 95 ARG A N 1
ATOM 729 C CA . ARG A 1 95 ? -2.517 9.159 2.576 1.00 89.75 95 ARG A CA 1
ATOM 730 C C . ARG A 1 95 ? -2.317 8.024 1.575 1.00 89.75 95 ARG A C 1
ATOM 732 O O . ARG A 1 95 ? -3.256 7.282 1.308 1.00 89.75 95 ARG A O 1
ATOM 739 N N . GLN A 1 96 ? -1.119 7.873 1.005 1.00 88.62 96 GLN A N 1
ATOM 740 C CA . GLN A 1 96 ? -0.827 6.757 0.095 1.00 88.62 96 GLN A CA 1
ATOM 741 C C . GLN A 1 96 ? -0.935 5.401 0.799 1.00 88.62 96 GLN A C 1
ATOM 743 O O . GLN A 1 96 ? -1.410 4.439 0.196 1.00 88.62 96 GLN A O 1
ATOM 748 N N . LEU A 1 97 ? -0.518 5.335 2.060 1.00 92.50 97 LEU A N 1
ATOM 749 C CA . LEU A 1 97 ? -0.618 4.139 2.882 1.00 92.50 97 LEU A CA 1
ATOM 750 C C . LEU A 1 97 ? -2.067 3.842 3.294 1.00 92.50 97 LEU A C 1
ATOM 752 O O . LEU A 1 97 ? -2.503 2.698 3.187 1.00 92.50 97 LEU A O 1
ATOM 756 N N . ALA A 1 98 ? -2.847 4.864 3.657 1.00 92.81 98 ALA A N 1
ATOM 757 C CA . ALA A 1 98 ? -4.284 4.722 3.895 1.00 92.81 98 ALA A CA 1
ATOM 758 C C . ALA A 1 98 ? -5.014 4.200 2.641 1.00 92.81 98 ALA A C 1
ATOM 760 O O . ALA A 1 98 ? -5.796 3.255 2.721 1.00 92.81 98 ALA A O 1
ATOM 761 N N . GLN A 1 99 ? -4.691 4.739 1.458 1.00 91.19 99 GLN A N 1
ATOM 762 C CA . GLN A 1 99 ? -5.208 4.242 0.176 1.00 91.19 99 GLN A CA 1
ATOM 763 C C . GLN A 1 99 ? -4.834 2.780 -0.081 1.00 91.19 99 GLN A C 1
ATOM 765 O O . GLN A 1 99 ? -5.668 2.023 -0.573 1.00 91.19 99 GLN A O 1
ATOM 770 N N . LEU A 1 100 ? -3.605 2.367 0.257 1.00 93.44 100 LEU A N 1
ATOM 771 C CA . LEU A 1 100 ? -3.209 0.962 0.160 1.00 93.44 100 LEU A CA 1
ATOM 772 C C . LEU A 1 100 ? -4.079 0.086 1.064 1.00 93.44 100 LEU A C 1
ATOM 774 O O . LEU A 1 100 ? -4.533 -0.959 0.608 1.00 93.44 100 LEU A O 1
ATOM 778 N N . CYS A 1 101 ? -4.341 0.506 2.305 1.00 95.25 101 CYS A N 1
ATOM 779 C CA . CYS A 1 101 ? -5.195 -0.250 3.223 1.00 95.25 101 CYS A CA 1
ATOM 780 C C . CYS A 1 101 ? -6.605 -0.426 2.642 1.00 95.25 101 CYS A C 1
ATOM 782 O O . CYS A 1 101 ? -7.097 -1.547 2.565 1.00 95.25 101 CYS A O 1
ATOM 784 N N . LEU A 1 102 ? -7.220 0.653 2.147 1.00 94.00 102 LEU A N 1
ATOM 785 C CA . LEU A 1 102 ? -8.559 0.603 1.549 1.00 94.00 102 LEU A CA 1
ATOM 786 C C . LEU A 1 102 ? -8.612 -0.268 0.286 1.00 94.00 102 LEU A C 1
ATOM 788 O O . LEU A 1 102 ? -9.525 -1.080 0.134 1.00 94.00 102 LEU A O 1
ATOM 792 N N . GLY A 1 103 ? -7.626 -0.135 -0.606 1.00 92.69 103 GLY A N 1
ATOM 793 C CA . GLY A 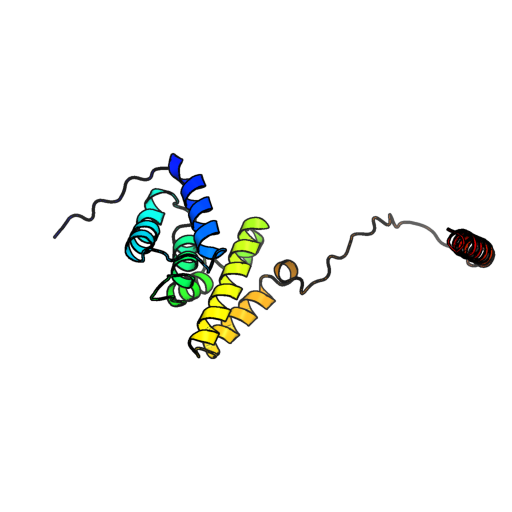1 103 ? -7.535 -0.958 -1.815 1.00 92.69 103 GLY A CA 1
ATOM 794 C C . GLY A 1 103 ? -7.324 -2.438 -1.492 1.00 92.69 103 GLY A C 1
ATOM 795 O O . GLY A 1 103 ? -7.957 -3.302 -2.092 1.00 92.69 103 GLY A O 1
ATOM 796 N N . THR A 1 104 ? -6.494 -2.731 -0.489 1.00 95.94 104 THR A N 1
ATOM 797 C CA . THR A 1 104 ? -6.229 -4.099 -0.021 1.00 95.94 104 THR A CA 1
ATOM 798 C C . THR A 1 104 ? -7.472 -4.710 0.617 1.00 95.94 104 THR A C 1
ATOM 800 O O . THR A 1 104 ? -7.847 -5.820 0.256 1.00 95.94 104 THR A O 1
ATOM 803 N N . ALA A 1 105 ? -8.161 -3.977 1.495 1.00 96.25 105 ALA A N 1
ATOM 804 C CA . ALA A 1 105 ? -9.414 -4.424 2.095 1.00 96.25 105 ALA A CA 1
ATOM 805 C C . ALA A 1 105 ? -10.486 -4.697 1.032 1.00 96.25 105 ALA A C 1
ATOM 807 O O . ALA A 1 105 ? -11.112 -5.751 1.054 1.00 96.25 105 ALA A O 1
ATOM 808 N N . SER A 1 106 ? -10.645 -3.796 0.057 1.00 94.44 106 SER A N 1
ATOM 809 C CA . SER A 1 106 ? -11.602 -3.969 -1.047 1.00 94.44 106 SER A CA 1
ATOM 810 C C . SER A 1 106 ? -11.314 -5.237 -1.855 1.00 94.44 106 SER A C 1
ATOM 812 O O . SER A 1 106 ? -12.226 -6.003 -2.160 1.00 94.44 106 SER A O 1
ATOM 814 N N . LEU A 1 107 ? -10.037 -5.494 -2.158 1.00 95.06 107 LEU A N 1
ATOM 815 C CA . LEU A 1 107 ? -9.618 -6.706 -2.856 1.00 95.06 107 LEU A CA 1
ATOM 816 C C . LEU A 1 107 ? -9.859 -7.968 -2.018 1.00 95.06 107 LEU A C 1
ATOM 818 O O . LEU A 1 107 ? -10.317 -8.974 -2.548 1.00 95.06 107 LEU A O 1
ATOM 822 N N . LEU A 1 108 ? -9.571 -7.929 -0.717 1.00 96.81 108 LEU A N 1
ATOM 823 C CA . LEU A 1 108 ? -9.787 -9.060 0.186 1.00 96.81 108 LEU A CA 1
ATOM 824 C C . LEU A 1 108 ? -11.272 -9.399 0.333 1.00 96.81 108 LEU A C 1
ATOM 826 O O . LEU A 1 108 ? -11.615 -10.577 0.319 1.00 96.81 108 LEU A O 1
ATOM 830 N N . VAL A 1 109 ? -12.148 -8.391 0.392 1.00 96.75 109 VAL A N 1
ATOM 831 C CA . VAL A 1 109 ? -13.606 -8.589 0.366 1.00 96.75 109 VAL A CA 1
ATOM 832 C C . VAL A 1 109 ? -14.037 -9.259 -0.937 1.00 96.75 109 VAL A C 1
ATOM 834 O O . VAL A 1 109 ? -14.786 -10.230 -0.894 1.00 96.75 109 VAL A O 1
ATOM 837 N N . ALA A 1 110 ? -13.530 -8.798 -2.085 1.00 94.62 110 ALA A N 1
ATOM 838 C CA . ALA A 1 110 ? -13.823 -9.410 -3.384 1.00 94.62 110 ALA A CA 1
ATOM 839 C C . ALA A 1 110 ? -13.292 -10.853 -3.512 1.00 94.62 110 ALA A C 1
ATOM 841 O O . ALA A 1 110 ? -13.809 -11.629 -4.307 1.00 94.62 110 ALA A O 1
ATOM 842 N N . GLN A 1 111 ? -12.266 -11.210 -2.734 1.00 95.06 111 GLN A N 1
ATOM 843 C CA . GLN A 1 111 ? -11.695 -12.559 -2.644 1.00 95.06 111 GLN A CA 1
ATOM 844 C C . GLN A 1 111 ? -12.286 -13.398 -1.498 1.00 95.06 111 GLN A C 1
ATOM 846 O O . GLN A 1 111 ? -11.738 -14.457 -1.201 1.00 95.06 111 GLN A O 1
ATOM 851 N N . GLU A 1 112 ? -13.338 -12.919 -0.824 1.00 96.50 112 GLU A N 1
ATOM 852 C CA . GLU A 1 112 ? -13.993 -13.582 0.319 1.00 96.50 112 GLU A CA 1
ATOM 853 C C . GLU A 1 112 ? -13.060 -13.850 1.522 1.00 96.50 112 GLU A C 1
ATOM 855 O O . GLU A 1 112 ? -13.329 -14.677 2.393 1.00 96.50 112 GLU A O 1
ATOM 860 N N . LYS A 1 113 ? -11.954 -13.105 1.625 1.00 96.44 113 LYS A N 1
ATOM 861 C CA . LYS A 1 113 ? -10.984 -13.174 2.730 1.00 96.44 113 LYS A CA 1
ATOM 862 C C . LYS A 1 113 ? -11.355 -12.185 3.830 1.00 96.44 113 LYS A C 1
ATOM 864 O O . LYS A 1 113 ? -10.651 -11.205 4.080 1.00 96.44 113 LYS A O 1
ATOM 869 N N . TYR A 1 114 ? -12.496 -12.423 4.468 1.00 96.12 114 TYR A N 1
ATOM 870 C CA . TYR A 1 114 ? -13.107 -11.454 5.383 1.00 96.12 114 TYR A CA 1
ATOM 871 C C . TYR A 1 114 ? -12.283 -11.169 6.643 1.00 96.12 114 TYR A C 1
ATOM 873 O O . TYR A 1 114 ? -12.293 -10.036 7.120 1.00 96.12 114 TYR A O 1
ATOM 881 N N . GLU A 1 115 ? -11.545 -12.151 7.163 1.00 97.12 115 GLU A N 1
ATOM 882 C CA . GLU A 1 115 ? -10.700 -11.969 8.352 1.00 97.12 115 GLU A CA 1
ATOM 883 C C . GLU A 1 115 ? -9.581 -10.951 8.086 1.00 97.12 115 GLU A C 1
ATOM 885 O O . GLU A 1 115 ? -9.467 -9.939 8.780 1.00 97.12 115 GLU A O 1
ATOM 890 N N . ASP A 1 116 ? -8.818 -11.152 7.009 1.00 96.56 116 ASP A N 1
ATOM 891 C CA . ASP A 1 116 ? -7.763 -10.223 6.603 1.00 96.56 116 ASP A CA 1
ATOM 892 C C . ASP A 1 116 ? -8.336 -8.857 6.189 1.00 96.56 116 ASP A C 1
ATOM 894 O O . ASP A 1 116 ? -7.714 -7.820 6.441 1.00 96.56 116 ASP A O 1
ATOM 898 N N . ALA A 1 117 ? -9.517 -8.829 5.557 1.00 96.88 117 ALA A N 1
ATOM 899 C CA . ALA A 1 117 ? -10.187 -7.582 5.192 1.00 96.88 117 ALA A CA 1
ATOM 900 C C . ALA A 1 117 ? -10.558 -6.764 6.436 1.00 96.88 117 ALA A C 1
ATOM 902 O O . ALA A 1 117 ? -10.257 -5.572 6.499 1.00 96.88 117 ALA A O 1
ATOM 903 N N . THR A 1 118 ? -11.155 -7.419 7.435 1.00 97.19 118 THR A N 1
ATOM 904 C CA . THR A 1 118 ? -11.531 -6.806 8.715 1.00 97.19 118 THR A CA 1
ATOM 905 C C . THR A 1 118 ? -10.297 -6.270 9.424 1.00 97.19 118 THR A C 1
ATOM 907 O O . THR A 1 118 ? -10.253 -5.083 9.742 1.00 97.19 118 THR A O 1
ATOM 910 N N . TRP A 1 119 ? -9.247 -7.087 9.549 1.00 97.50 119 TRP A N 1
ATOM 911 C CA . TRP A 1 119 ? -7.977 -6.651 10.130 1.00 97.50 119 TRP A CA 1
ATOM 912 C C . TRP A 1 119 ? -7.406 -5.419 9.412 1.00 97.50 119 TRP A C 1
ATOM 914 O O . TRP A 1 119 ? -6.950 -4.472 10.050 1.00 97.50 119 TRP A O 1
ATOM 924 N N . THR A 1 120 ? -7.455 -5.397 8.077 1.00 96.75 120 THR A N 1
ATOM 925 C CA . THR A 1 120 ? -6.925 -4.280 7.279 1.00 96.75 120 THR A CA 1
ATOM 926 C C . THR A 1 120 ? -7.722 -2.991 7.500 1.00 96.75 120 THR A C 1
ATOM 928 O O . THR A 1 120 ? -7.138 -1.907 7.563 1.00 96.75 120 THR A O 1
ATOM 931 N N . LEU A 1 121 ? -9.047 -3.087 7.627 1.00 95.81 121 LEU A N 1
ATOM 932 C CA . LEU A 1 121 ? -9.912 -1.938 7.901 1.00 95.81 121 LEU A CA 1
ATOM 933 C C . LEU A 1 121 ? -9.730 -1.411 9.325 1.00 95.81 121 LEU A C 1
ATOM 935 O O . LEU A 1 121 ? -9.660 -0.198 9.513 1.00 95.81 121 LEU A O 1
ATOM 939 N N . GLU A 1 122 ? -9.603 -2.296 10.312 1.00 95.62 122 GLU A N 1
ATOM 940 C CA . GLU A 1 122 ? -9.296 -1.919 11.695 1.00 95.62 122 GLU A CA 1
ATOM 941 C C . GLU A 1 122 ? -7.934 -1.238 11.786 1.00 95.62 122 GLU A C 1
ATOM 943 O O . GLU A 1 122 ? -7.819 -0.146 12.341 1.00 95.62 122 GLU A O 1
ATOM 948 N N . PHE A 1 123 ? -6.921 -1.813 11.134 1.00 94.94 123 PHE A N 1
ATOM 949 C CA . PHE A 1 123 ? -5.611 -1.189 11.008 1.00 94.94 123 PHE A CA 1
ATOM 950 C C . PHE A 1 123 ? -5.720 0.215 10.400 1.00 94.94 123 PHE A C 1
ATOM 952 O O . PHE A 1 123 ? -5.130 1.164 10.916 1.00 94.94 123 PHE A O 1
ATOM 959 N N . ALA A 1 124 ? -6.495 0.380 9.325 1.00 94.44 124 ALA A N 1
ATOM 960 C CA . ALA A 1 124 ? -6.661 1.678 8.685 1.00 94.44 124 ALA A CA 1
ATOM 961 C C . ALA A 1 124 ? -7.350 2.696 9.605 1.00 94.44 124 ALA A C 1
ATOM 963 O O . ALA A 1 124 ? -6.887 3.832 9.721 1.00 94.44 124 ALA A O 1
ATOM 964 N N . ARG A 1 125 ? -8.428 2.279 10.279 1.00 93.12 125 ARG A N 1
ATOM 965 C CA . ARG A 1 125 ? -9.189 3.094 11.232 1.00 93.12 125 ARG A CA 1
ATOM 966 C C . ARG A 1 125 ? -8.304 3.587 12.371 1.00 93.12 125 ARG A C 1
ATOM 968 O O . ARG A 1 125 ? -8.337 4.768 12.701 1.00 93.12 125 ARG A O 1
ATOM 975 N N . ASP A 1 126 ? -7.504 2.695 12.939 1.00 91.75 126 ASP A N 1
ATOM 976 C CA . ASP A 1 126 ? -6.713 2.984 14.132 1.00 91.75 126 ASP A CA 1
ATOM 977 C C . ASP A 1 126 ? -5.460 3.817 13.806 1.00 91.75 126 ASP A C 1
ATOM 979 O O . ASP A 1 126 ? -4.962 4.563 14.652 1.00 91.75 126 ASP A O 1
ATOM 983 N N . ARG A 1 127 ? -4.926 3.704 12.581 1.00 90.75 127 ARG A N 1
ATOM 984 C CA . ARG A 1 127 ? -3.677 4.371 12.170 1.00 90.75 127 ARG A CA 1
ATOM 985 C C . ARG A 1 127 ? -3.869 5.642 11.353 1.00 90.75 127 ARG A C 1
ATOM 987 O O . ARG A 1 127 ? -3.006 6.516 11.409 1.00 90.75 127 ARG A O 1
ATOM 994 N N . PHE A 1 128 ? -4.968 5.758 10.612 1.00 90.94 128 PHE A N 1
ATOM 995 C CA . PHE A 1 128 ? -5.225 6.873 9.695 1.00 90.94 128 PHE A CA 1
ATOM 996 C C . PHE A 1 128 ? -6.601 7.527 9.902 1.00 90.94 128 PHE A C 1
ATOM 998 O O . PHE A 1 128 ? -7.274 7.840 8.918 1.00 90.94 128 PHE A O 1
ATOM 1005 N N . PRO A 1 129 ? -7.057 7.773 11.145 1.00 88.12 129 PRO A N 1
ATOM 1006 C CA . PRO A 1 129 ? -8.414 8.265 11.373 1.00 88.12 129 PRO A CA 1
ATOM 1007 C C . PRO A 1 129 ? -8.657 9.638 10.721 1.00 88.12 129 PRO A C 1
ATOM 1009 O O . PRO A 1 129 ? -9.725 9.886 10.170 1.00 88.12 129 PRO A O 1
ATOM 1012 N N . GLU A 1 130 ? -7.650 10.512 10.703 1.00 87.25 130 GLU A N 1
ATOM 1013 C CA . GLU A 1 130 ? -7.712 11.816 10.031 1.00 87.25 130 GLU A CA 1
ATOM 1014 C C . GLU A 1 130 ? -7.769 11.692 8.503 1.00 87.25 130 GLU A C 1
ATOM 1016 O O . GLU A 1 130 ? -8.541 12.394 7.855 1.00 87.25 130 GLU A O 1
ATOM 1021 N N . ASP A 1 131 ? -6.966 10.803 7.906 1.00 86.56 131 ASP A N 1
ATOM 1022 C CA . ASP A 1 131 ? -6.921 10.651 6.443 1.00 86.56 131 ASP A CA 1
ATOM 1023 C C . ASP A 1 131 ? -8.169 9.956 5.896 1.00 86.56 131 ASP A C 1
ATOM 1025 O O . ASP A 1 131 ? -8.509 10.133 4.727 1.00 86.56 131 ASP A O 1
ATOM 1029 N N . LEU A 1 132 ? -8.849 9.186 6.746 1.00 85.38 132 LEU A N 1
ATOM 1030 C CA . LEU A 1 132 ? -10.152 8.592 6.472 1.00 85.38 132 LEU A CA 1
ATOM 1031 C C . LEU A 1 132 ? -11.318 9.551 6.771 1.00 85.38 132 LEU A C 1
ATOM 1033 O O . LEU A 1 132 ? -12.468 9.190 6.541 1.00 85.38 132 LEU A O 1
ATOM 1037 N N . GLY A 1 133 ? -11.049 10.756 7.288 1.00 83.75 133 GLY A N 1
ATOM 1038 C CA . GLY A 1 133 ? -12.085 11.728 7.650 1.00 83.75 133 GLY A CA 1
ATOM 1039 C C . GLY A 1 133 ? -12.935 11.319 8.859 1.00 83.75 133 GLY A C 1
ATOM 1040 O O . GLY A 1 133 ? -14.015 11.866 9.060 1.00 83.75 133 GLY A O 1
ATOM 1041 N N . LEU A 1 134 ? -12.458 10.368 9.669 1.00 81.88 134 LEU A N 1
ATOM 1042 C CA . LEU A 1 134 ? -13.136 9.889 10.879 1.00 81.88 134 LEU A CA 1
ATOM 1043 C C . LEU A 1 134 ? -12.990 10.866 12.053 1.00 81.88 134 LEU A C 1
ATOM 1045 O O . LEU A 1 134 ? -13.766 10.815 13.003 1.00 81.88 134 LEU A O 1
ATOM 1049 N N . VAL A 1 135 ? -12.009 11.767 11.983 1.00 79.56 135 VAL A N 1
ATOM 1050 C CA . VAL A 1 135 ? -11.818 12.862 12.939 1.00 79.56 135 VAL A CA 1
ATOM 1051 C C . VAL A 1 135 ? -12.129 14.168 12.223 1.00 79.56 135 VAL A C 1
ATOM 1053 O O . VAL A 1 135 ? -11.513 14.486 11.204 1.00 79.56 135 VAL A O 1
ATOM 1056 N N . ARG A 1 136 ? -13.087 14.941 12.750 1.00 59.00 136 ARG A N 1
ATOM 1057 C CA . ARG A 1 136 ? -13.320 16.306 12.266 1.00 59.00 136 ARG A CA 1
ATOM 1058 C C . ARG A 1 136 ? -12.045 17.119 12.491 1.00 59.00 136 ARG A C 1
ATOM 1060 O O . ARG A 1 136 ? -11.544 17.113 13.616 1.00 59.00 136 ARG A O 1
ATOM 1067 N N . PRO A 1 137 ? -11.553 17.863 11.485 1.00 54.53 137 PRO A N 1
ATOM 1068 C CA . PRO A 1 137 ? -10.566 18.892 11.741 1.00 54.53 137 PRO A CA 1
ATOM 1069 C C . PRO A 1 137 ? -11.189 19.843 12.757 1.00 54.53 137 PRO A C 1
ATOM 1071 O O . PRO A 1 137 ? -12.207 20.479 12.471 1.00 54.53 137 PRO A O 1
ATOM 1074 N N . VAL A 1 138 ? -10.615 19.914 13.955 1.00 54.19 138 VAL A N 1
ATOM 1075 C CA . VAL A 1 138 ? -10.849 21.061 14.822 1.00 54.19 138 VAL A CA 1
ATOM 1076 C C . VAL A 1 138 ? -10.225 22.213 14.053 1.00 54.19 138 VAL A C 1
ATOM 1078 O O . VAL A 1 138 ? -9.007 22.370 14.037 1.00 54.19 138 VAL A O 1
ATOM 1081 N N . LEU A 1 139 ? -11.047 22.950 13.306 1.00 53.75 139 LEU A N 1
ATOM 1082 C CA . LEU A 1 139 ? -10.660 24.265 12.834 1.00 53.75 139 LEU A CA 1
ATOM 1083 C C . LEU A 1 139 ? -10.250 25.008 14.101 1.00 53.75 139 LEU A C 1
ATOM 1085 O O . LEU A 1 139 ? -11.092 25.259 14.960 1.00 53.75 139 LEU A O 1
ATOM 1089 N N . SER A 1 140 ? -8.951 25.258 14.264 1.00 42.97 140 SER A N 1
ATOM 1090 C CA . SER A 1 140 ? -8.460 26.186 15.266 1.00 42.97 140 SER A CA 1
ATOM 1091 C C . SER A 1 140 ? -9.088 27.532 14.945 1.00 42.97 140 SER A C 1
ATOM 1093 O O . SER A 1 140 ? -8.565 28.307 14.148 1.00 42.97 140 SER A O 1
ATOM 1095 N N . THR A 1 141 ? -10.239 27.799 15.550 1.00 41.53 141 THR A N 1
ATOM 1096 C CA . THR A 1 141 ? -10.670 29.145 15.865 1.00 41.53 141 THR A CA 1
ATOM 1097 C C . THR A 1 141 ? -9.505 29.735 16.642 1.00 41.53 141 THR A C 1
ATOM 1099 O O . THR A 1 141 ? -9.235 29.342 17.777 1.00 41.53 141 THR A O 1
ATOM 1102 N N . GLY A 1 142 ? -8.736 30.602 15.986 1.00 42.06 142 GLY A N 1
ATOM 1103 C CA . GLY A 1 142 ? -7.791 31.487 16.645 1.00 42.06 142 GLY A CA 1
ATOM 1104 C C . GLY A 1 142 ? -8.579 32.437 17.537 1.00 42.06 142 GLY A C 1
ATOM 1105 O O . GLY A 1 142 ? -8.831 33.574 17.165 1.00 42.06 142 GLY A O 1
ATOM 1106 N N . GLY A 1 143 ? -9.021 31.930 18.684 1.00 36.53 143 GLY A N 1
ATOM 1107 C CA . GLY A 1 143 ? -9.542 32.684 19.806 1.00 36.53 143 GLY A CA 1
ATOM 1108 C C . GLY A 1 143 ? -8.416 32.813 20.812 1.00 36.53 143 GLY A C 1
ATOM 1109 O O . GLY A 1 143 ? -8.119 31.893 21.567 1.00 36.53 143 GLY A O 1
ATOM 1110 N N . ASN A 1 144 ? -7.735 33.944 20.740 1.00 43.97 144 ASN A N 1
ATOM 1111 C CA . ASN A 1 144 ? -6.781 34.416 21.722 1.00 43.97 144 ASN A CA 1
ATOM 1112 C C . ASN A 1 144 ? -7.496 34.542 23.080 1.00 43.97 144 ASN A C 1
ATOM 1114 O O . ASN A 1 144 ? -8.223 35.508 23.287 1.00 43.97 144 ASN A O 1
ATOM 1118 N N . GLU A 1 145 ? -7.332 33.584 23.993 1.00 36.38 145 GLU A N 1
ATOM 1119 C CA . GLU A 1 145 ? -7.958 33.658 25.319 1.00 36.38 145 GLU A CA 1
ATOM 1120 C C . GLU A 1 145 ? -6.926 33.673 26.445 1.00 36.38 145 GLU A C 1
ATOM 1122 O O . GLU A 1 145 ? -6.569 32.656 27.040 1.00 36.38 145 GLU A O 1
ATOM 1127 N N . ARG A 1 146 ? -6.501 34.890 26.794 1.00 39.38 146 ARG A N 1
ATOM 1128 C CA . ARG A 1 146 ? -6.682 35.426 28.153 1.00 39.38 146 ARG A CA 1
ATOM 1129 C C . ARG A 1 146 ? -6.402 36.937 28.169 1.00 39.38 146 ARG A C 1
ATOM 1131 O O . ARG A 1 146 ? -5.566 37.371 27.381 1.00 39.38 146 ARG A O 1
ATOM 1138 N N . PRO A 1 147 ? -6.935 37.714 29.133 1.00 47.97 147 PRO A N 1
ATOM 1139 C CA . PRO A 1 147 ? -7.856 37.348 30.216 1.00 47.97 147 PRO A CA 1
ATOM 1140 C C . PRO A 1 147 ? -9.054 38.316 30.360 1.00 47.97 147 PRO A C 1
ATOM 1142 O O . PRO A 1 147 ? -9.093 39.364 29.736 1.00 47.97 147 PRO A O 1
ATOM 1145 N N . GLU A 1 148 ? -9.994 37.971 31.245 1.00 38.84 148 GLU A N 1
ATOM 1146 C CA . GLU A 1 148 ? -10.616 38.856 32.253 1.00 38.84 148 GLU A CA 1
ATOM 1147 C C . GLU A 1 148 ? -12.127 38.682 32.472 1.00 38.84 148 GLU A C 1
ATOM 1149 O O . GLU A 1 148 ? -12.925 38.326 31.614 1.00 38.84 148 GLU A O 1
ATOM 1154 N N . ARG A 1 149 ? -12.459 38.880 33.746 1.00 46.56 149 ARG A N 1
ATOM 1155 C CA . ARG A 1 149 ? -13.751 38.777 34.419 1.00 46.56 149 ARG A CA 1
ATOM 1156 C C . ARG A 1 149 ? -14.724 39.887 33.982 1.00 46.56 149 ARG A C 1
ATOM 1158 O O . ARG A 1 149 ? -14.279 41.005 33.764 1.00 46.56 149 ARG A O 1
ATOM 1165 N N . ARG A 1 150 ? -16.033 39.612 34.169 1.00 43.44 150 ARG A N 1
ATOM 1166 C CA . ARG A 1 150 ? -17.199 40.546 34.212 1.00 43.44 150 ARG A CA 1
ATOM 1167 C C . ARG A 1 150 ? -17.610 41.051 32.815 1.00 43.44 150 ARG A C 1
ATOM 1169 O O . ARG A 1 150 ? -16.758 41.436 32.043 1.00 43.44 150 ARG A O 1
ATOM 1176 N N . SER A 1 151 ? -18.870 41.102 32.387 1.00 40.19 151 SER A N 1
ATOM 1177 C CA . SER A 1 151 ? -20.170 41.176 33.064 1.00 40.19 151 SER A CA 1
ATOM 1178 C C . SER A 1 151 ? -21.285 40.934 32.029 1.00 40.19 151 SER A C 1
ATOM 1180 O O . SER A 1 151 ? -21.289 41.571 30.978 1.00 40.19 151 SER A O 1
ATOM 1182 N N . SER A 1 152 ? -22.253 40.077 32.345 1.00 46.25 152 SER A N 1
ATOM 1183 C CA . SER A 1 152 ? -23.500 39.865 31.600 1.00 46.25 152 SER A CA 1
ATOM 1184 C C . SER A 1 152 ? -24.434 41.080 31.724 1.00 46.25 152 SER A C 1
ATOM 1186 O O . SER A 1 152 ? -24.932 41.312 32.825 1.00 46.25 152 SER A O 1
ATOM 1188 N N . ALA A 1 153 ? -24.667 41.844 30.645 1.00 46.88 153 ALA A N 1
ATOM 1189 C CA . ALA A 1 153 ? -25.803 42.790 30.543 1.00 46.88 153 ALA A CA 1
ATOM 1190 C C . ALA A 1 153 ? -26.022 43.482 29.170 1.00 46.88 153 ALA A C 1
ATOM 1192 O O . ALA A 1 153 ? -26.995 44.220 29.054 1.00 46.88 153 ALA A O 1
ATOM 1193 N N . LYS A 1 154 ? -25.170 43.327 28.140 1.00 43.94 154 LYS A N 1
ATOM 1194 C CA . LYS A 1 154 ? -25.267 44.165 26.914 1.00 43.94 154 LYS A CA 1
ATOM 1195 C C . LYS A 1 154 ? -25.581 43.459 25.587 1.00 43.94 154 LYS A C 1
ATOM 1197 O O . LYS A 1 154 ? -25.772 44.153 24.598 1.00 43.94 154 LYS A O 1
ATOM 1202 N N . GLU A 1 155 ? -25.697 42.134 25.544 1.00 44.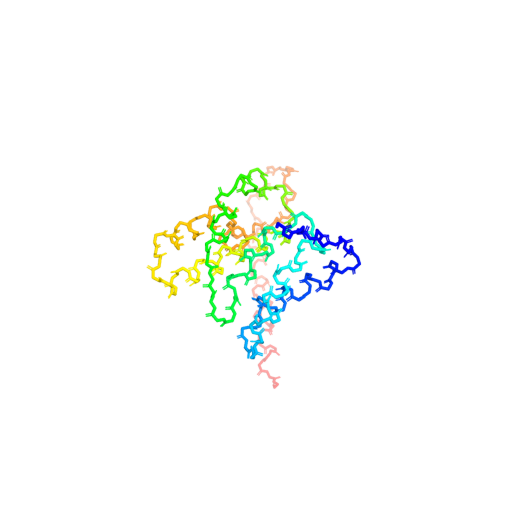09 155 GLU A N 1
ATOM 1203 C CA . GLU A 1 155 ? -25.860 41.397 24.271 1.00 44.09 155 GLU A CA 1
ATOM 1204 C C . GLU A 1 155 ? -27.305 41.249 23.767 1.00 44.09 155 GLU A C 1
ATOM 1206 O O . GLU A 1 155 ? -27.504 40.823 22.637 1.00 44.09 155 GLU A O 1
ATOM 1211 N N . ALA A 1 156 ? -28.324 41.653 24.531 1.00 45.66 156 ALA A N 1
ATOM 1212 C CA . ALA A 1 156 ? -29.715 41.520 24.080 1.00 45.66 156 ALA A CA 1
ATOM 1213 C C . ALA A 1 156 ? -30.140 42.567 23.028 1.00 45.66 156 ALA A C 1
ATOM 1215 O O . ALA A 1 156 ? -31.101 42.337 22.310 1.00 45.66 156 ALA A O 1
ATOM 1216 N N . GLY A 1 157 ? -29.443 43.706 22.918 1.00 44.59 157 GLY A N 1
ATOM 1217 C CA . GLY A 1 157 ? -29.861 44.802 22.030 1.00 44.59 157 GLY A CA 1
ATOM 1218 C C . GLY A 1 157 ? -29.326 44.735 20.596 1.00 44.59 157 GLY A C 1
ATOM 1219 O O . GLY A 1 157 ? -29.862 45.407 19.730 1.00 44.59 157 GLY A O 1
ATOM 1220 N N . LEU A 1 158 ? -28.270 43.955 20.334 1.00 49.28 158 LEU A N 1
ATOM 1221 C CA . LEU A 1 158 ? -27.625 43.900 19.010 1.00 49.28 158 LEU A CA 1
ATOM 1222 C C . LEU A 1 158 ? -28.176 42.779 18.117 1.00 49.28 158 LEU A C 1
ATOM 1224 O O . LEU A 1 158 ? -28.089 42.879 16.898 1.00 49.28 158 LEU A O 1
ATOM 1228 N N . ALA A 1 159 ? -28.755 41.733 18.713 1.00 56.09 159 ALA A N 1
ATOM 1229 C CA . ALA A 1 159 ? -29.306 40.604 17.968 1.00 56.09 159 ALA A CA 1
ATOM 1230 C C . ALA A 1 159 ? -30.601 40.969 17.216 1.00 56.09 159 ALA A C 1
ATOM 1232 O O . ALA A 1 159 ? -30.815 40.492 16.104 1.00 56.09 159 ALA A O 1
ATOM 1233 N N . GLU A 1 160 ? -31.432 41.853 17.782 1.00 56.41 160 GLU A N 1
ATOM 1234 C CA . GLU A 1 160 ? -32.689 42.285 17.149 1.00 56.41 160 GLU A CA 1
ATOM 1235 C C . GLU A 1 160 ? -32.439 43.147 15.898 1.00 56.41 160 GLU A C 1
ATOM 1237 O O . GLU A 1 160 ? -33.103 42.972 14.874 1.00 56.41 160 GLU A O 1
ATOM 1242 N N . ASP A 1 161 ? -31.433 44.028 15.941 1.00 57.38 161 ASP A N 1
ATOM 1243 C CA . ASP A 1 161 ? -31.070 44.889 14.808 1.00 57.38 161 ASP A CA 1
ATOM 1244 C C . ASP A 1 161 ? -30.483 44.088 13.631 1.00 57.38 161 ASP A C 1
ATOM 1246 O O . ASP A 1 161 ? -30.701 44.428 12.463 1.00 57.38 161 ASP A O 1
ATOM 1250 N N . GLU A 1 162 ? -29.768 42.996 13.914 1.00 61.72 162 GLU A N 1
ATOM 1251 C CA . GLU A 1 162 ? -29.176 42.134 12.889 1.00 61.72 162 GLU A CA 1
ATOM 1252 C C . GLU A 1 162 ? -30.225 41.213 12.235 1.00 61.72 162 GLU A C 1
ATOM 1254 O O . GLU A 1 162 ? -30.208 41.019 11.016 1.00 61.72 162 GLU A O 1
ATOM 1259 N N . GLU A 1 163 ? -31.206 40.724 13.003 1.00 63.41 163 GLU A N 1
ATOM 1260 C CA . GLU A 1 163 ? -32.338 39.949 12.475 1.00 63.41 163 GLU A CA 1
ATOM 1261 C C . GLU A 1 163 ? -33.242 40.804 11.567 1.00 63.41 163 GLU A C 1
ATOM 1263 O O . GLU A 1 163 ? -33.608 40.376 10.467 1.00 63.41 163 GLU A O 1
ATOM 1268 N N . LEU A 1 164 ? -33.513 42.057 11.954 1.00 61.78 164 LEU A N 1
ATOM 1269 C CA . LEU A 1 164 ? -34.257 43.017 11.128 1.00 61.78 164 LEU A CA 1
ATOM 1270 C C . LEU A 1 164 ? -33.534 43.359 9.817 1.00 61.78 164 LEU A C 1
ATOM 1272 O O . LEU A 1 164 ? -34.177 43.540 8.777 1.00 61.78 164 LEU A O 1
ATOM 1276 N N . ASN A 1 165 ? -32.202 43.439 9.842 1.00 64.44 165 ASN A N 1
ATOM 1277 C CA . ASN A 1 165 ? -31.411 43.703 8.642 1.00 64.44 165 ASN A CA 1
ATOM 1278 C C . ASN A 1 165 ? -31.391 42.493 7.690 1.00 64.44 165 ASN A C 1
ATOM 1280 O O . ASN A 1 165 ? -31.526 42.653 6.475 1.00 64.44 165 ASN A O 1
ATOM 1284 N N . ASN A 1 166 ? -31.310 41.277 8.235 1.00 65.81 166 ASN A N 1
ATOM 1285 C CA . ASN A 1 166 ? -31.372 40.045 7.448 1.00 65.81 166 ASN A CA 1
ATOM 1286 C C . ASN A 1 166 ? -32.741 39.849 6.778 1.00 65.81 166 ASN A C 1
ATOM 1288 O O . ASN A 1 166 ? -32.797 39.479 5.604 1.00 65.81 166 ASN A O 1
ATOM 1292 N N . LEU A 1 167 ? -33.840 40.164 7.472 1.00 66.25 167 LEU A N 1
ATOM 1293 C CA . LEU A 1 167 ? -35.186 40.116 6.888 1.00 66.25 167 LEU A CA 1
ATOM 1294 C C . LEU A 1 167 ? -35.353 41.127 5.742 1.00 66.25 167 LEU A C 1
ATOM 1296 O O . LEU A 1 167 ? -35.914 40.790 4.701 1.00 66.25 167 LEU A O 1
ATOM 1300 N N . ARG A 1 168 ? -34.788 42.335 5.877 1.00 67.75 168 ARG A N 1
ATOM 1301 C CA . ARG A 1 168 ? -34.782 43.336 4.794 1.00 67.75 168 ARG A CA 1
ATOM 1302 C C . ARG A 1 168 ? -34.009 42.890 3.554 1.00 67.75 168 ARG A C 1
ATOM 1304 O O . ARG A 1 168 ? -34.404 43.247 2.445 1.00 67.75 168 ARG A O 1
ATOM 1311 N N . LEU A 1 169 ? -32.928 42.123 3.714 1.00 66.69 169 LEU A N 1
ATOM 1312 C CA . LEU A 1 169 ? -32.181 41.577 2.576 1.00 66.69 169 LEU A CA 1
ATOM 1313 C C . LEU A 1 169 ? -32.982 40.521 1.796 1.00 66.69 169 LEU A C 1
ATOM 1315 O O . LEU A 1 169 ? -32.824 40.420 0.580 1.00 66.69 169 LEU A O 1
ATOM 1319 N N . LEU A 1 170 ? -33.841 39.752 2.474 1.00 61.34 170 LEU A N 1
ATOM 1320 C CA . LEU A 1 170 ? -34.669 38.712 1.852 1.00 61.34 170 LEU A CA 1
ATOM 1321 C C . LEU A 1 170 ? -35.796 39.287 0.982 1.00 61.34 170 LEU A C 1
ATOM 1323 O O . LEU A 1 170 ? -36.049 38.756 -0.100 1.00 61.34 170 LEU A O 1
ATOM 1327 N N . ASP A 1 171 ? -36.405 40.405 1.383 1.00 63.38 171 ASP A N 1
ATOM 1328 C CA . ASP A 1 171 ? -37.441 41.070 0.576 1.00 63.38 171 ASP A CA 1
ATOM 1329 C C . ASP A 1 171 ? -36.878 41.690 -0.716 1.00 63.38 171 ASP A C 1
ATOM 1331 O O . ASP A 1 171 ? -37.569 41.744 -1.736 1.00 63.38 171 ASP A O 1
ATOM 1335 N N . GLY A 1 172 ? -35.600 42.089 -0.718 1.00 60.22 172 GLY A N 1
ATOM 1336 C CA . GLY A 1 172 ? -34.910 42.628 -1.896 1.00 60.22 172 GLY A CA 1
ATOM 1337 C C . GLY A 1 172 ? -34.548 41.592 -2.968 1.00 60.22 172 GLY A C 1
ATOM 1338 O O . GLY A 1 172 ? -34.170 41.977 -4.073 1.00 60.22 172 GLY A O 1
ATOM 1339 N N . LEU A 1 173 ? -34.665 40.294 -2.670 1.00 60.75 173 LEU A N 1
ATOM 1340 C CA . LEU A 1 173 ? -34.327 39.199 -3.588 1.00 60.75 173 LEU A CA 1
ATOM 1341 C C . LEU A 1 173 ? -35.549 38.571 -4.282 1.00 60.75 173 LEU A C 1
ATOM 1343 O O . LEU A 1 173 ? -35.365 37.664 -5.091 1.00 60.75 173 LEU A O 1
ATOM 1347 N N . SER A 1 174 ? -36.779 39.031 -4.006 1.00 57.94 174 SER A N 1
ATOM 1348 C CA . SER A 1 174 ? -38.001 38.446 -4.600 1.00 57.94 174 SER A CA 1
ATOM 1349 C C . SER A 1 174 ? -38.621 39.218 -5.775 1.00 57.94 174 SER A C 1
ATOM 1351 O O . SER A 1 174 ? -39.699 38.849 -6.238 1.00 57.94 174 SER A O 1
ATOM 1353 N N . LEU A 1 175 ? -37.955 40.241 -6.324 1.00 53.81 175 LEU A N 1
ATOM 1354 C CA . LEU A 1 175 ? -38.417 40.923 -7.542 1.00 53.81 175 LEU A CA 1
ATOM 1355 C C . LEU A 1 175 ? -37.285 41.065 -8.567 1.00 53.81 175 LEU A C 1
ATOM 1357 O O . LEU A 1 175 ? -36.543 42.048 -8.572 1.00 53.81 175 LEU A O 1
ATOM 1361 N N . GLY A 1 176 ? -37.201 40.060 -9.440 1.00 49.97 176 GLY A N 1
ATOM 1362 C CA . GLY A 1 176 ? -36.339 39.984 -10.619 1.00 49.97 176 GLY A CA 1
ATOM 1363 C C . GLY A 1 176 ? -36.524 38.661 -11.340 1.00 49.97 176 GLY A C 1
ATOM 1364 O O . GLY A 1 176 ? -35.790 37.716 -10.986 1.00 49.97 176 GLY A O 1
#